Protein AF-A0A3P7L8X7-F1 (afdb_monomer_lite)

Radius of gyration: 15.61 Å; chains: 1; bounding box: 36×25×34 Å

InterPro domains:
  IPR035940 CAP superfamily [G3DSA:3.40.33.10] (1-62)

Organism: Strongylus vulgaris (NCBI:txid40348)

Foldseek 3Di:
DCVCLLVQNDQDPPPRHGDAHFDDDDDDDDDVVVVVVVVVVCVPHDDDPVNDDDDDPDPPVRRPD

Sequence (65 aa):
MRSILIKGMQPNGDSGQQLPKGGIMMEPSWDCELEAIATAALNGTCIEKDQLPLPPANLTSFFDR

Structure (mmCIF, N/CA/C/O backbone):
data_AF-A0A3P7L8X7-F1
#
_entry.id   AF-A0A3P7L8X7-F1
#
loop_
_atom_site.group_PDB
_atom_site.id
_atom_site.type_symbol
_atom_site.label_atom_id
_atom_site.label_alt_id
_atom_site.label_comp_id
_atom_site.label_asym_id
_atom_site.label_entity_id
_atom_site.label_seq_id
_atom_site.pdbx_PDB_ins_code
_atom_site.Cartn_x
_atom_site.Cartn_y
_atom_site.Cartn_z
_atom_site.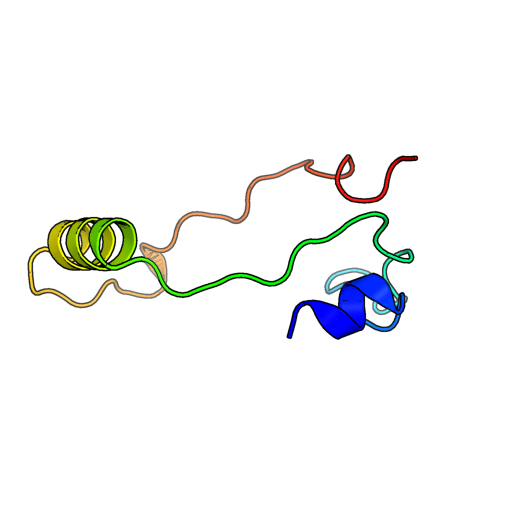occupancy
_atom_site.B_iso_or_equiv
_atom_site.auth_seq_id
_atom_site.auth_comp_id
_atom_site.auth_asym_id
_atom_site.auth_atom_id
_atom_site.pdbx_PDB_model_num
ATOM 1 N N . MET A 1 1 ? 0.825 5.022 -6.039 1.00 67.81 1 MET A N 1
ATOM 2 C CA . MET A 1 1 ? -0.008 4.425 -7.111 1.00 67.81 1 MET A CA 1
ATOM 3 C C . MET A 1 1 ? 0.620 3.087 -7.503 1.00 67.81 1 MET A C 1
ATOM 5 O O . MET A 1 1 ? 1.749 3.100 -7.960 1.00 67.81 1 MET A O 1
ATOM 9 N N . ARG A 1 2 ? -0.023 1.930 -7.283 1.00 81.88 2 ARG A N 1
ATOM 10 C CA . ARG A 1 2 ? 0.601 0.601 -7.527 1.00 81.88 2 ARG A CA 1
ATOM 11 C C . ARG A 1 2 ? 1.065 0.381 -8.977 1.00 81.88 2 ARG A C 1
ATOM 13 O O . ARG A 1 2 ? 1.987 -0.387 -9.226 1.00 81.88 2 ARG A O 1
ATOM 20 N N . SER A 1 3 ? 0.482 1.101 -9.929 1.00 86.88 3 SER A N 1
ATOM 21 C CA . SER A 1 3 ? 0.808 1.025 -11.356 1.00 86.88 3 SER A CA 1
ATOM 22 C C . SER A 1 3 ? 2.277 1.317 -11.696 1.00 86.88 3 SER A C 1
ATOM 24 O O . SER A 1 3 ? 2.797 0.720 -12.635 1.00 86.88 3 SER A O 1
ATOM 26 N N . ILE A 1 4 ? 2.978 2.182 -10.950 1.00 90.06 4 ILE A N 1
ATOM 27 C CA . ILE A 1 4 ? 4.392 2.495 -11.241 1.00 90.06 4 ILE A CA 1
ATOM 28 C C . ILE A 1 4 ? 5.335 1.335 -10.897 1.00 90.06 4 ILE A C 1
ATOM 30 O O . ILE A 1 4 ? 6.354 1.166 -11.562 1.00 90.06 4 ILE A O 1
ATOM 34 N N . LEU A 1 5 ? 4.959 0.489 -9.931 1.00 88.00 5 LEU A N 1
ATOM 35 C CA . LEU A 1 5 ? 5.669 -0.752 -9.607 1.00 88.00 5 LEU A CA 1
ATOM 36 C C . LEU A 1 5 ? 5.497 -1.783 -10.728 1.00 88.00 5 LEU A C 1
ATOM 38 O O . LEU A 1 5 ? 6.467 -2.388 -11.169 1.00 88.00 5 LEU A O 1
ATOM 42 N N . ILE A 1 6 ? 4.278 -1.925 -11.263 1.00 88.25 6 ILE A N 1
ATOM 43 C CA . ILE A 1 6 ? 3.991 -2.817 -12.406 1.00 88.25 6 ILE A CA 1
ATOM 44 C C . ILE A 1 6 ? 4.737 -2.372 -13.668 1.00 88.25 6 ILE A C 1
ATOM 46 O O . ILE A 1 6 ? 5.017 -3.179 -14.546 1.00 88.25 6 ILE A O 1
ATOM 50 N N . LYS A 1 7 ? 5.065 -1.085 -13.787 1.00 89.38 7 LYS A N 1
ATOM 51 C CA . LYS A 1 7 ? 5.854 -0.558 -14.906 1.00 89.38 7 LYS A CA 1
ATOM 52 C C . LYS A 1 7 ? 7.365 -0.648 -14.676 1.00 89.38 7 LYS A C 1
ATOM 54 O O . LYS A 1 7 ? 8.104 -0.358 -15.607 1.00 89.38 7 LYS A O 1
ATOM 59 N N . GLY A 1 8 ? 7.818 -1.030 -13.478 1.00 89.50 8 GLY A N 1
ATOM 60 C CA . GLY A 1 8 ? 9.237 -0.989 -13.113 1.00 89.50 8 GLY A CA 1
ATOM 61 C C . GLY A 1 8 ? 9.797 0.436 -13.113 1.00 89.50 8 GLY A C 1
ATOM 62 O O . GLY A 1 8 ? 10.943 0.647 -13.467 1.00 89.50 8 GLY A O 1
ATOM 63 N N . MET A 1 9 ? 8.969 1.437 -12.797 1.00 92.38 9 MET A N 1
ATOM 64 C CA . MET A 1 9 ? 9.360 2.854 -12.815 1.00 92.38 9 MET A CA 1
ATOM 65 C C . MET A 1 9 ? 9.539 3.433 -11.412 1.00 92.38 9 MET A C 1
ATOM 67 O O . MET A 1 9 ? 9.943 4.585 -11.275 1.00 92.38 9 MET A O 1
ATOM 71 N N . GLN A 1 10 ? 9.196 2.675 -10.367 1.00 91.06 10 GLN A N 1
ATOM 72 C CA . GLN A 1 10 ? 9.345 3.140 -8.994 1.00 91.06 10 GLN A CA 1
ATOM 73 C C . GLN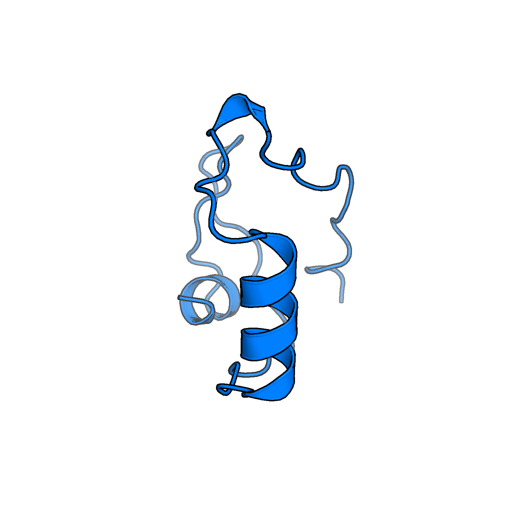 A 1 10 ? 10.827 3.148 -8.595 1.00 91.06 10 GLN A C 1
ATOM 75 O O . GLN A 1 10 ? 11.447 2.087 -8.637 1.00 91.06 10 GLN A O 1
ATOM 80 N N . PRO A 1 11 ? 11.390 4.288 -8.161 1.00 90.44 11 PRO A N 1
ATOM 81 C CA . PRO A 1 11 ? 12.732 4.322 -7.593 1.00 90.44 11 PRO A CA 1
ATOM 82 C C . PRO A 1 11 ? 12.793 3.538 -6.277 1.00 90.44 11 PRO A C 1
ATOM 84 O O . PRO A 1 11 ? 11.883 3.612 -5.449 1.00 90.44 11 PRO A O 1
ATOM 87 N N . ASN A 1 12 ? 13.876 2.799 -6.082 1.00 85.88 12 ASN A N 1
ATOM 88 C CA . ASN A 1 12 ? 14.254 2.193 -4.819 1.00 85.88 12 ASN A CA 1
ATOM 89 C C . ASN A 1 12 ? 14.786 3.294 -3.888 1.00 85.88 12 ASN A C 1
ATOM 91 O O . ASN A 1 12 ? 15.620 4.102 -4.300 1.00 85.88 12 ASN A O 1
ATOM 95 N N . GLY A 1 13 ? 14.293 3.328 -2.648 1.00 82.94 13 GLY A N 1
ATOM 96 C CA . GLY A 1 13 ? 14.650 4.363 -1.673 1.00 82.94 13 GLY A CA 1
ATOM 97 C C . GLY A 1 13 ? 16.119 4.350 -1.244 1.00 82.94 13 GLY A C 1
ATOM 98 O O . GLY A 1 13 ? 16.647 5.405 -0.910 1.00 82.94 13 GLY A O 1
ATOM 99 N N . ASP A 1 14 ? 16.783 3.196 -1.314 1.00 81.88 14 ASP A N 1
ATOM 100 C CA . ASP A 1 14 ? 18.162 3.018 -0.853 1.00 81.88 14 ASP A CA 1
ATOM 101 C C . ASP A 1 14 ? 19.178 3.220 -1.984 1.00 81.88 14 ASP A C 1
ATOM 103 O O . ASP A 1 14 ? 20.223 3.837 -1.789 1.00 81.88 14 ASP A O 1
ATOM 107 N N . SER A 1 15 ? 18.886 2.704 -3.184 1.00 85.44 15 SER A N 1
ATOM 108 C CA . SER A 1 15 ? 19.832 2.718 -4.312 1.00 85.44 15 SER A CA 1
ATOM 109 C C . SER A 1 15 ? 19.546 3.785 -5.369 1.00 85.44 15 SER A C 1
ATOM 111 O O . SER A 1 15 ? 20.381 4.012 -6.245 1.00 85.44 15 SER A O 1
ATOM 113 N N . GLY A 1 16 ? 18.354 4.389 -5.359 1.00 85.56 16 GLY A N 1
ATOM 114 C CA . GLY A 1 16 ? 17.880 5.302 -6.405 1.00 85.56 16 GLY A CA 1
ATOM 115 C C . GLY A 1 16 ? 17.616 4.640 -7.765 1.00 85.56 16 GLY A C 1
ATOM 116 O O . GLY A 1 16 ? 17.048 5.275 -8.655 1.00 85.56 16 GLY A O 1
ATOM 117 N N . GLN A 1 17 ? 17.987 3.368 -7.941 1.00 90.50 17 GLN A N 1
ATOM 118 C CA . GLN A 1 17 ? 17.686 2.593 -9.143 1.00 90.50 17 GLN A CA 1
ATOM 119 C C . GLN A 1 17 ? 16.205 2.223 -9.185 1.00 90.50 17 GLN A C 1
ATOM 121 O O . GLN A 1 17 ? 15.532 2.187 -8.159 1.00 90.50 17 GLN A O 1
ATOM 126 N N . GLN A 1 18 ? 15.680 1.918 -10.367 1.00 91.69 18 GLN A N 1
ATOM 127 C CA . GLN A 1 18 ? 14.300 1.457 -10.492 1.00 91.69 18 GLN A CA 1
ATOM 128 C C . GLN A 1 18 ? 14.136 0.050 -9.903 1.00 91.69 18 GLN A C 1
ATOM 130 O O . GLN A 1 18 ? 14.970 -0.829 -10.120 1.00 91.69 18 GLN A O 1
ATOM 135 N N . LEU A 1 19 ? 13.045 -0.164 -9.167 1.00 89.06 19 LEU A N 1
ATOM 136 C CA . LEU A 1 19 ? 12.624 -1.495 -8.747 1.00 89.06 19 LEU A CA 1
ATOM 137 C C . LEU A 1 19 ? 12.253 -2.338 -9.976 1.00 89.06 19 LEU A C 1
ATOM 139 O O . LEU A 1 19 ? 11.751 -1.787 -10.964 1.00 89.06 19 LEU A O 1
ATOM 143 N N . PRO A 1 20 ? 12.439 -3.670 -9.914 1.00 88.69 20 PRO A N 1
ATOM 144 C CA . PRO A 1 20 ? 12.011 -4.556 -10.981 1.00 88.69 20 PRO A CA 1
ATOM 145 C C . PRO A 1 20 ? 10.529 -4.386 -11.305 1.00 88.69 20 PRO A C 1
ATOM 147 O O . PRO A 1 20 ? 9.714 -3.948 -10.487 1.00 88.69 20 PRO A O 1
ATOM 150 N N . LYS A 1 21 ? 10.163 -4.783 -12.521 1.00 88.50 21 LYS A N 1
ATOM 151 C CA . LYS A 1 21 ? 8.765 -4.822 -12.928 1.00 88.50 21 LYS A CA 1
ATOM 152 C C . LYS A 1 21 ? 7.990 -5.764 -12.001 1.00 88.50 21 LYS A C 1
ATOM 154 O O . LYS A 1 21 ? 8.316 -6.944 -11.912 1.00 88.50 21 LYS A O 1
ATOM 159 N N . GLY A 1 22 ? 6.940 -5.261 -11.356 1.00 81.44 22 GLY A N 1
ATOM 160 C CA . GLY A 1 22 ? 6.005 -6.111 -10.623 1.00 81.44 22 GLY A CA 1
ATOM 161 C C . GLY A 1 22 ? 5.332 -7.123 -11.557 1.00 81.44 22 GLY A C 1
ATOM 162 O O . GLY A 1 22 ? 5.003 -6.792 -12.698 1.00 81.44 22 GLY A O 1
ATOM 163 N N . GLY A 1 23 ? 5.134 -8.350 -11.073 1.00 80.31 23 GLY A N 1
ATOM 164 C CA . GLY A 1 23 ? 4.443 -9.413 -11.804 1.00 80.31 23 GLY A CA 1
ATOM 165 C C . GLY A 1 23 ? 2.930 -9.181 -11.886 1.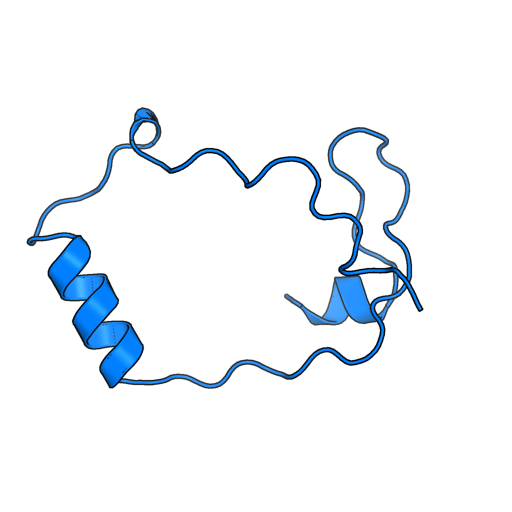00 80.31 23 GLY A C 1
ATOM 166 O O . GLY A 1 23 ? 2.455 -8.259 -12.547 1.00 80.31 23 GLY A O 1
ATOM 167 N N . ILE A 1 24 ? 2.152 -10.039 -11.221 1.00 78.44 24 ILE A N 1
ATOM 168 C CA . ILE A 1 24 ? 0.694 -9.884 -11.117 1.00 78.44 24 ILE A CA 1
ATOM 169 C C . ILE A 1 24 ? 0.395 -9.068 -9.860 1.00 78.44 24 ILE A C 1
ATOM 171 O O . ILE A 1 24 ? 0.588 -9.550 -8.749 1.00 78.44 24 ILE A O 1
ATOM 175 N N . MET A 1 25 ? -0.086 -7.837 -10.036 1.00 78.75 25 MET A N 1
ATOM 176 C CA . MET A 1 25 ? -0.547 -6.993 -8.937 1.00 78.75 25 MET A CA 1
ATOM 177 C C . MET A 1 25 ? -1.978 -6.537 -9.202 1.00 78.75 25 MET A C 1
ATOM 179 O O . MET A 1 25 ? -2.245 -5.868 -10.198 1.00 78.75 25 MET A O 1
ATOM 183 N N . MET A 1 26 ? -2.883 -6.918 -8.300 1.00 84.75 26 MET A N 1
ATOM 184 C CA . MET A 1 26 ? -4.300 -6.570 -8.376 1.00 84.75 26 MET A CA 1
ATOM 185 C C . MET A 1 26 ? -4.535 -5.115 -7.966 1.00 84.75 26 MET A C 1
ATOM 187 O O . MET A 1 26 ? -3.849 -4.570 -7.093 1.00 84.75 26 MET A O 1
ATOM 191 N N . GLU A 1 27 ? -5.518 -4.493 -8.608 1.00 85.44 27 GLU A N 1
ATOM 192 C CA . GLU A 1 27 ? -6.005 -3.179 -8.215 1.00 85.44 27 GLU A CA 1
ATOM 193 C C . GLU A 1 27 ? -6.773 -3.299 -6.888 1.00 85.44 27 GLU A C 1
ATOM 195 O O . GLU A 1 27 ? -7.642 -4.165 -6.773 1.00 85.44 27 GLU A O 1
ATOM 200 N N . PRO A 1 28 ? -6.438 -2.498 -5.859 1.00 88.69 28 PRO A N 1
ATOM 201 C CA . PRO A 1 28 ? -7.190 -2.517 -4.614 1.00 88.69 28 PRO A CA 1
ATOM 202 C C . PRO A 1 28 ? -8.565 -1.875 -4.817 1.00 88.69 28 PRO A C 1
ATOM 204 O O . PRO A 1 28 ? -8.668 -0.802 -5.408 1.00 88.69 28 PRO A O 1
ATOM 207 N N . SER A 1 29 ? -9.598 -2.500 -4.264 1.00 93.69 29 SER A N 1
ATOM 208 C CA . SER A 1 29 ? -10.915 -1.895 -4.077 1.00 93.69 29 SER A CA 1
ATOM 209 C C . SER A 1 29 ? -11.085 -1.421 -2.634 1.00 93.69 29 SER A C 1
ATOM 211 O O . SER A 1 29 ? -10.366 -1.864 -1.737 1.00 93.69 29 SER A O 1
ATOM 213 N N . TRP A 1 30 ? -12.043 -0.521 -2.413 1.00 94.75 30 TRP A N 1
ATOM 214 C CA . TRP A 1 30 ? -12.476 -0.179 -1.062 1.00 94.75 30 TRP A CA 1
ATOM 215 C C . TRP A 1 30 ? -13.205 -1.357 -0.419 1.00 94.75 30 TRP A C 1
ATOM 217 O O . TRP A 1 30 ? -13.959 -2.055 -1.099 1.00 94.75 30 TRP A O 1
ATOM 227 N N . ASP A 1 31 ? -12.996 -1.540 0.879 1.00 97.44 31 ASP A N 1
ATOM 228 C CA . ASP A 1 31 ? -13.666 -2.550 1.686 1.00 97.44 31 ASP A CA 1
ATOM 229 C C . ASP A 1 31 ? -14.066 -1.920 3.025 1.00 97.44 31 ASP A C 1
ATOM 231 O O . ASP A 1 31 ? -13.217 -1.422 3.769 1.00 97.44 31 ASP A O 1
ATOM 235 N N . CYS A 1 32 ? -15.369 -1.912 3.305 1.00 97.19 32 CYS A N 1
ATOM 236 C CA . CYS A 1 32 ? -15.923 -1.254 4.485 1.00 97.19 32 CYS A CA 1
ATOM 237 C C . CYS A 1 32 ? -15.589 -1.990 5.793 1.00 97.19 32 CYS A C 1
ATOM 239 O O . CYS A 1 32 ? -15.527 -1.358 6.847 1.00 97.19 32 CYS A O 1
ATOM 241 N N . GLU A 1 33 ? -15.385 -3.310 5.760 1.00 97.38 33 GLU A N 1
ATOM 242 C CA . GLU A 1 33 ? -14.993 -4.069 6.952 1.00 97.38 33 GLU A CA 1
ATOM 243 C C . GLU A 1 33 ? -13.544 -3.746 7.323 1.00 97.38 33 GLU A C 1
ATOM 245 O O . GLU A 1 33 ? -13.242 -3.482 8.489 1.00 97.38 33 GLU A O 1
ATOM 250 N N . LEU A 1 34 ? -12.657 -3.680 6.323 1.00 95.50 34 LEU A N 1
ATOM 251 C CA . LEU A 1 34 ? -11.271 -3.255 6.528 1.00 95.50 34 LEU A CA 1
ATOM 252 C C . LEU A 1 34 ? -11.182 -1.807 7.016 1.00 95.50 34 LEU A C 1
ATOM 254 O O . LEU A 1 34 ? -10.372 -1.516 7.898 1.00 95.50 34 LEU A O 1
ATOM 258 N N . GLU A 1 35 ? -12.022 -0.913 6.489 1.00 94.25 35 GLU A N 1
ATOM 259 C CA . GLU A 1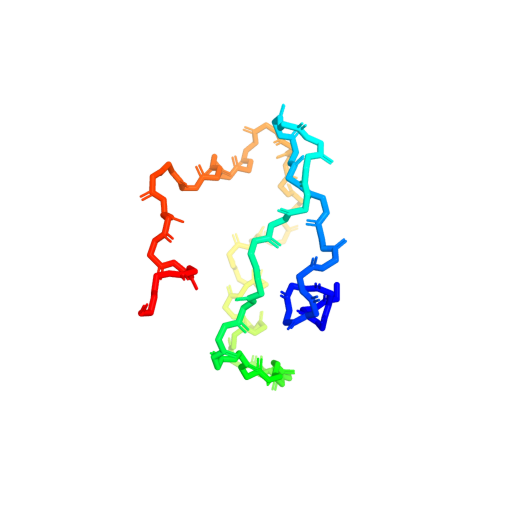 35 ? -12.150 0.458 6.992 1.00 94.25 35 GLU A CA 1
ATOM 260 C C . GLU A 1 35 ? -12.542 0.468 8.475 1.00 94.25 35 GLU A C 1
ATOM 262 O O . GLU A 1 35 ? -11.839 1.070 9.286 1.00 94.25 35 GLU A O 1
ATOM 267 N N . ALA A 1 36 ? -13.616 -0.235 8.849 1.00 93.81 36 ALA A N 1
ATOM 268 C CA . ALA A 1 36 ? -14.107 -0.257 10.224 1.00 93.81 36 ALA A CA 1
ATOM 269 C C . ALA A 1 36 ? -13.055 -0.794 11.210 1.00 93.81 36 ALA A C 1
ATOM 271 O O . ALA A 1 36 ? -12.856 -0.217 12.282 1.00 93.81 36 ALA A O 1
ATOM 272 N N . ILE A 1 37 ? -12.339 -1.860 10.835 1.00 92.88 37 ILE A N 1
ATOM 273 C CA . ILE A 1 37 ? -11.242 -2.421 11.636 1.00 92.88 37 ILE A CA 1
ATOM 274 C C . ILE A 1 37 ? -10.103 -1.404 11.779 1.00 92.88 37 ILE A C 1
ATOM 276 O O . ILE A 1 37 ? -9.591 -1.207 12.883 1.00 92.88 37 ILE A O 1
ATOM 280 N N . ALA A 1 38 ? -9.721 -0.727 10.692 1.00 89.06 38 ALA A N 1
ATOM 281 C CA . ALA A 1 38 ? -8.670 0.286 10.722 1.00 89.06 38 ALA A CA 1
ATOM 282 C C . ALA A 1 38 ? -9.055 1.488 11.599 1.00 89.06 38 ALA A C 1
ATOM 284 O O . ALA A 1 38 ? -8.242 1.950 12.399 1.00 89.06 38 ALA A O 1
ATOM 285 N N . THR A 1 39 ? -10.300 1.966 11.514 1.00 88.88 39 THR A N 1
ATOM 286 C CA . THR A 1 39 ? -10.807 3.042 12.379 1.00 88.88 39 THR A CA 1
ATOM 287 C C . THR A 1 39 ? -10.830 2.621 13.846 1.00 88.88 39 THR A C 1
ATOM 289 O O . THR A 1 39 ? -10.409 3.392 14.709 1.00 88.88 39 THR A O 1
ATOM 292 N N . ALA A 1 40 ? -11.267 1.395 14.146 1.00 89.50 40 ALA A N 1
ATOM 293 C CA . ALA A 1 40 ? -11.265 0.871 15.509 1.00 89.50 40 ALA A CA 1
ATOM 294 C C . ALA A 1 40 ? -9.842 0.768 16.084 1.00 89.50 40 ALA A C 1
ATOM 296 O O . ALA A 1 40 ? -9.630 1.104 17.249 1.00 89.50 40 ALA A O 1
ATOM 297 N N . ALA A 1 41 ? -8.857 0.384 15.265 1.00 86.88 41 ALA A N 1
ATOM 298 C CA . ALA A 1 41 ? -7.454 0.303 15.675 1.00 86.88 41 ALA A CA 1
ATOM 299 C C . ALA A 1 41 ? -6.855 1.664 16.077 1.00 86.88 41 ALA A C 1
ATOM 301 O O . ALA A 1 41 ? -5.954 1.710 16.910 1.00 86.88 41 ALA A O 1
ATOM 302 N N . LEU A 1 42 ? -7.375 2.771 15.534 1.00 85.19 42 LEU A N 1
ATOM 303 C CA . LEU A 1 42 ? -6.967 4.126 15.923 1.00 85.19 42 LEU A CA 1
ATOM 304 C C . LEU A 1 42 ? -7.538 4.553 17.285 1.00 85.19 42 LEU A C 1
ATOM 306 O O . LEU A 1 42 ? -7.058 5.523 17.870 1.00 85.19 42 LEU A O 1
ATOM 310 N N . ASN A 1 43 ? -8.563 3.859 17.796 1.00 83.06 43 ASN A N 1
ATOM 311 C CA . ASN A 1 43 ? -9.237 4.151 19.067 1.00 83.06 43 ASN A CA 1
ATOM 312 C C . ASN A 1 43 ? -9.592 5.646 19.256 1.00 83.06 43 ASN A C 1
ATOM 314 O O . ASN A 1 43 ? -9.473 6.200 20.347 1.00 83.06 43 ASN A O 1
ATOM 318 N N . GLY A 1 44 ? -9.972 6.329 18.168 1.00 76.19 44 GLY A N 1
ATOM 319 C CA . GLY A 1 44 ? -10.301 7.761 18.178 1.00 76.19 44 GLY A CA 1
ATOM 320 C C . GLY A 1 44 ? -9.110 8.709 18.379 1.00 76.19 44 GLY A C 1
ATOM 321 O O . GLY A 1 44 ? -9.317 9.896 18.621 1.00 76.19 44 GLY A O 1
ATOM 322 N N . THR A 1 45 ? -7.878 8.211 18.280 1.00 81.19 45 THR A N 1
ATOM 323 C CA . THR A 1 45 ? -6.641 8.985 18.438 1.00 81.19 45 THR A CA 1
ATOM 324 C C . THR A 1 45 ? -5.826 8.996 17.151 1.00 81.19 45 THR A C 1
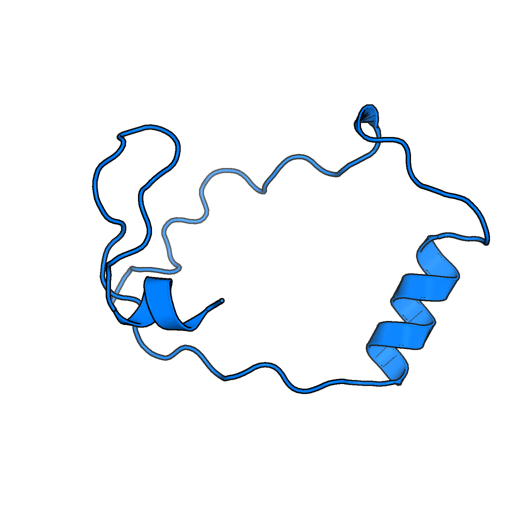ATOM 326 O O . THR A 1 45 ? -5.929 8.098 16.315 1.00 81.19 45 THR A O 1
ATOM 329 N N . CYS A 1 46 ? -5.007 10.030 16.980 1.00 81.25 46 CYS A N 1
ATOM 330 C CA . CYS A 1 46 ? -3.984 10.033 15.945 1.00 81.25 46 CYS A CA 1
ATOM 331 C C . CYS A 1 46 ? -2.780 9.230 16.438 1.00 81.25 46 CYS A C 1
ATOM 333 O O . CYS A 1 46 ? -2.385 9.356 17.595 1.00 81.25 46 CYS A O 1
ATOM 335 N N . ILE A 1 47 ? -2.193 8.432 15.549 1.00 80.75 47 ILE A N 1
ATOM 336 C CA . ILE A 1 47 ? -0.926 7.754 15.816 1.00 80.75 47 ILE A CA 1
ATOM 337 C C . ILE A 1 47 ? 0.200 8.730 15.484 1.00 80.75 47 ILE A C 1
ATOM 339 O O . ILE A 1 47 ? 0.249 9.278 14.378 1.00 80.75 47 ILE A O 1
ATOM 343 N N . GLU A 1 48 ? 1.092 8.952 16.443 1.00 82.25 48 GLU A N 1
ATOM 344 C CA . GLU A 1 48 ? 2.284 9.765 16.235 1.00 82.25 48 GLU A CA 1
ATOM 345 C C . GLU A 1 48 ? 3.282 9.022 15.338 1.00 82.25 48 GLU A C 1
ATOM 347 O O . GLU A 1 48 ? 3.314 7.792 15.255 1.00 82.25 48 GLU A O 1
ATOM 352 N N . LYS A 1 49 ? 4.105 9.770 14.599 1.00 74.69 49 LYS A N 1
ATOM 353 C CA . LYS A 1 49 ? 4.976 9.188 13.562 1.00 74.69 49 LYS A CA 1
ATOM 354 C C . LYS A 1 49 ? 5.972 8.156 14.114 1.00 74.69 49 LYS A C 1
ATOM 356 O O . LYS A 1 49 ? 6.377 7.254 13.384 1.00 74.69 49 LYS A O 1
ATOM 361 N N . ASP A 1 50 ? 6.368 8.292 15.372 1.00 79.25 50 ASP A N 1
ATOM 362 C CA . ASP A 1 50 ? 7.262 7.389 16.104 1.00 79.25 50 ASP A CA 1
ATOM 363 C C . ASP A 1 50 ? 6.602 6.063 16.516 1.00 79.25 50 ASP A C 1
ATOM 365 O O . ASP A 1 50 ? 7.302 5.095 16.806 1.00 79.25 50 ASP A O 1
ATOM 369 N N . GLN A 1 51 ? 5.271 5.990 16.486 1.00 77.88 51 GLN A N 1
ATOM 370 C CA . GLN A 1 51 ? 4.488 4.790 16.789 1.00 77.88 51 GLN A CA 1
ATOM 371 C C . GLN A 1 51 ? 4.176 3.948 15.540 1.00 77.88 51 GLN A C 1
ATOM 373 O O . GLN A 1 51 ? 3.561 2.884 15.648 1.00 77.88 51 GLN A O 1
ATOM 378 N N . LEU A 1 52 ? 4.576 4.406 14.347 1.00 74.88 52 LEU A N 1
ATOM 379 C CA . LEU A 1 52 ? 4.378 3.646 13.116 1.00 74.88 52 LEU A CA 1
ATOM 380 C C . LEU A 1 52 ? 5.219 2.361 13.138 1.00 74.88 52 LEU A C 1
ATOM 382 O O . LEU A 1 52 ? 6.396 2.397 13.508 1.00 74.88 52 LEU A O 1
ATOM 386 N N . PRO A 1 53 ? 4.652 1.221 12.704 1.00 71.06 53 PRO A N 1
ATOM 387 C CA . PRO A 1 53 ? 5.418 -0.006 12.596 1.00 71.06 53 PRO A CA 1
ATOM 388 C C . PRO A 1 53 ? 6.577 0.197 11.620 1.00 71.06 53 PRO A C 1
ATOM 390 O O . PRO A 1 53 ? 6.421 0.806 10.557 1.00 71.06 53 PRO A O 1
ATOM 393 N N . LEU A 1 54 ? 7.744 -0.340 11.977 1.00 71.12 54 LEU A N 1
ATOM 394 C CA . LEU A 1 54 ? 8.873 -0.379 11.059 1.00 71.12 54 LEU A CA 1
ATOM 395 C C . LEU A 1 54 ? 8.469 -1.156 9.799 1.00 71.12 54 LEU A C 1
ATOM 397 O O . LEU A 1 54 ? 7.753 -2.160 9.903 1.00 71.12 54 LEU A O 1
ATOM 401 N N . PRO A 1 55 ? 8.919 -0.721 8.609 1.00 64.56 55 PRO A N 1
ATOM 402 C CA . PRO A 1 55 ? 8.692 -1.490 7.402 1.00 64.56 55 PRO A CA 1
ATOM 403 C C . PRO A 1 55 ? 9.246 -2.910 7.602 1.00 64.56 55 PRO A C 1
ATOM 405 O O . PRO A 1 55 ? 10.350 -3.067 8.132 1.00 64.56 55 PRO A O 1
ATOM 408 N N . PRO A 1 56 ? 8.491 -3.952 7.218 1.00 63.16 56 PRO A N 1
ATOM 409 C CA . PRO A 1 56 ? 8.941 -5.326 7.377 1.00 63.16 56 PRO A CA 1
ATOM 410 C C . PRO A 1 56 ? 10.265 -5.546 6.635 1.00 63.16 56 PRO A C 1
ATOM 412 O O . PRO A 1 56 ? 10.380 -5.271 5.440 1.00 63.16 56 PRO A O 1
ATOM 415 N N . ALA A 1 57 ? 11.274 -6.031 7.361 1.00 62.09 57 ALA A N 1
ATOM 416 C CA . ALA A 1 57 ? 12.587 -6.326 6.805 1.00 62.09 57 ALA A CA 1
ATOM 417 C C . ALA A 1 57 ? 12.538 -7.576 5.904 1.00 62.09 57 ALA A C 1
ATOM 419 O O . ALA A 1 57 ? 11.818 -8.530 6.194 1.00 62.09 57 ALA A O 1
ATOM 420 N N . ASN A 1 58 ? 13.358 -7.596 4.846 1.00 55.06 58 ASN A N 1
ATOM 421 C CA . ASN A 1 58 ? 13.640 -8.772 4.005 1.00 55.06 58 ASN A CA 1
ATOM 422 C C . ASN A 1 58 ? 12.474 -9.340 3.163 1.00 55.06 58 ASN A C 1
ATOM 424 O O . ASN A 1 58 ? 12.423 -10.542 2.913 1.00 55.06 58 ASN A O 1
ATOM 428 N N . LEU A 1 59 ? 11.557 -8.504 2.664 1.00 57.47 59 LEU A N 1
ATOM 429 C CA . LEU A 1 59 ? 10.522 -8.929 1.706 1.00 57.47 59 LEU A CA 1
ATOM 430 C C . LEU A 1 59 ? 10.955 -8.681 0.248 1.00 57.47 59 LEU A C 1
ATOM 432 O O . LEU A 1 59 ? 10.454 -7.769 -0.406 1.00 57.47 59 LEU A O 1
ATOM 436 N N . THR A 1 60 ? 11.888 -9.477 -0.282 1.00 55.03 60 THR A N 1
ATOM 437 C CA . THR A 1 60 ? 12.274 -9.406 -1.712 1.00 55.03 60 THR A CA 1
ATOM 438 C C . THR A 1 60 ? 11.388 -10.257 -2.625 1.00 55.03 60 THR A C 1
ATOM 440 O O . THR A 1 60 ? 11.318 -9.984 -3.821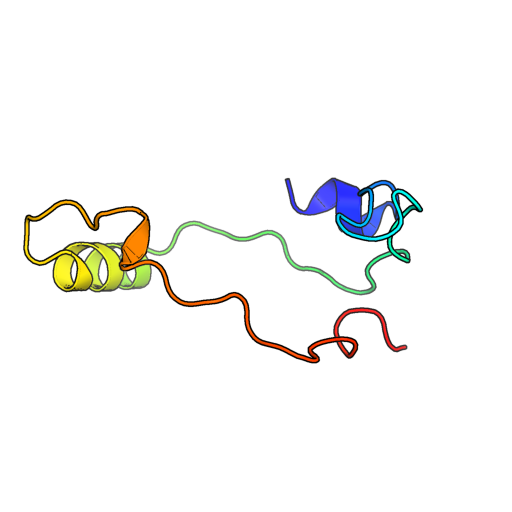 1.00 55.03 60 THR A O 1
ATOM 443 N N . SER A 1 61 ? 10.617 -11.196 -2.062 1.00 57.81 61 SER A N 1
ATOM 444 C CA . SER A 1 61 ? 9.759 -12.135 -2.809 1.00 57.81 61 SER A CA 1
ATOM 445 C C . SER A 1 61 ? 8.639 -11.486 -3.618 1.00 57.81 61 SER A C 1
ATOM 447 O O . SER A 1 61 ? 7.997 -12.142 -4.433 1.00 57.81 61 SER A O 1
ATOM 449 N N . PHE A 1 62 ? 8.405 -10.188 -3.430 1.00 63.00 62 PHE A N 1
ATOM 450 C CA . PHE A 1 62 ? 7.437 -9.431 -4.212 1.00 63.00 62 PHE A CA 1
ATOM 451 C C . PHE A 1 62 ? 7.805 -9.336 -5.708 1.00 63.00 62 PHE A C 1
ATOM 453 O O . PHE A 1 62 ? 6.914 -9.229 -6.553 1.00 63.00 62 PHE A O 1
ATOM 460 N N . PHE A 1 63 ? 9.100 -9.367 -6.042 1.00 63.62 63 PHE A N 1
ATOM 461 C CA . PHE A 1 63 ? 9.593 -9.247 -7.421 1.00 63.62 63 PHE A CA 1
ATOM 462 C C . PHE A 1 63 ? 10.128 -10.560 -8.002 1.00 63.62 63 PHE A C 1
ATOM 464 O O . PHE A 1 63 ? 10.444 -10.604 -9.191 1.00 63.62 63 PHE A O 1
ATOM 471 N N . ASP A 1 64 ? 10.211 -11.611 -7.187 1.00 58.12 64 ASP A N 1
ATOM 472 C CA . ASP A 1 64 ? 10.745 -12.906 -7.594 1.00 58.12 64 ASP A CA 1
ATOM 473 C C . ASP A 1 64 ? 9.713 -13.643 -8.468 1.00 58.12 64 ASP A C 1
ATOM 475 O O . ASP A 1 64 ? 8.570 -13.871 -8.059 1.00 58.12 64 ASP A O 1
ATOM 479 N N . ARG A 1 65 ? 10.102 -13.997 -9.698 1.00 53.16 65 ARG A N 1
ATOM 480 C CA . ARG A 1 65 ? 9.320 -14.834 -10.613 1.00 53.16 65 ARG A CA 1
ATOM 481 C C . ARG A 1 65 ? 10.223 -15.786 -11.376 1.00 53.16 65 ARG A C 1
ATOM 483 O O . ARG A 1 65 ? 11.284 -15.320 -11.844 1.00 53.16 65 ARG A O 1
#

pLDDT: mean 81.33, std 11.85, range [53.16, 97.44]

Secondary structure (DSSP, 8-state):
-THHHHTT-PBPTTT-SBPPPP-S-PPPPP-HHHHHHHHHHTTTSPPPGGGSPPPPTT--TTS--